Protein AF-A0A8S8Y8D5-F1 (afdb_monomer)

Foldseek 3Di:
DAEEAEQEDADDCVVVVVSVVVSVVVQVVSVVVVYHYDYDYDDDPDPD

pLDDT: mean 79.74, std 13.32, range [41.66, 93.5]

Solvent-accessible surface area (backbone atoms only — not comparable to full-atom values): 3003 Å² total; per-residue (Å²): 135,72,49,82,44,78,47,75,42,67,66,49,52,89,82,39,44,66,65,46,52,52,51,50,54,50,47,54,48,40,43,73,74,57,27,52,70,49,79,46,83,50,66,80,81,82,83,122

Nearest PDB structures (foldseek):
  6nte-assembly2_B  TM=6.219E-01  e=2.096E+00  Synechocystis sp. PCC 6803
  6nte-assembly1_A  TM=6.544E-01  e=3.400E+00  Synechocystis sp. PCC 6803
  4ycs-assembly5_E  TM=4.179E-01  e=2.961E+00  Clostridioides difficile 630

Secondary structure (DSSP, 8-state):
---EEEEEE-S-TTT-HHHHHHHHHHHHHHHHTT-EEEEEE-------

Mean predicted aligned error: 6.62 Å

Radius of gyration: 12.17 Å; Cα contacts (8 Å, |Δi|>4): 53; chains: 1; bounding box: 23×21×34 Å

Sequence (48 aa):
MTKNVFIKFVSDPAHDRIKSIVGLACASQAVNDGHDVSVFRSGGHSTA

Structure (mmCIF, N/CA/C/O backbone):
data_AF-A0A8S8Y8D5-F1
#
_entry.id   AF-A0A8S8Y8D5-F1
#
loop_
_atom_site.group_PDB
_atom_site.id
_atom_site.type_symbol
_atom_site.label_atom_id
_atom_site.label_alt_id
_atom_site.label_comp_id
_atom_site.label_asym_id
_atom_site.label_entity_id
_atom_site.label_seq_id
_atom_site.pdbx_PDB_ins_code
_atom_site.Cartn_x
_atom_site.Cartn_y
_atom_site.Cartn_z
_atom_site.occupancy
_atom_site.B_iso_or_equiv
_atom_site.auth_seq_id
_atom_site.auth_comp_id
_atom_site.auth_asym_id
_atom_site.auth_atom_id
_atom_site.pdbx_PDB_model_num
ATOM 1 N N . MET A 1 1 ? -3.531 10.325 17.360 1.00 61.72 1 MET A N 1
ATOM 2 C CA . MET A 1 1 ? -2.941 11.244 16.361 1.00 61.72 1 MET A CA 1
ATOM 3 C C . MET A 1 1 ? -2.643 10.429 15.113 1.00 61.72 1 MET A C 1
ATOM 5 O O . MET A 1 1 ? -1.597 9.798 15.053 1.00 61.72 1 MET A O 1
ATOM 9 N N . THR A 1 2 ? -3.567 10.373 14.157 1.00 73.62 2 THR A N 1
ATOM 10 C CA . THR A 1 2 ? -3.355 9.644 12.896 1.00 73.62 2 THR A CA 1
ATOM 11 C C . THR A 1 2 ? -2.469 10.483 11.976 1.00 73.62 2 THR A C 1
ATOM 13 O O . THR A 1 2 ? -2.732 11.668 11.777 1.00 73.62 2 THR A O 1
ATOM 16 N N . LYS A 1 3 ? -1.384 9.890 11.474 1.00 83.94 3 LYS A N 1
ATOM 17 C CA . LYS A 1 3 ? -0.450 10.494 10.517 1.00 83.94 3 LYS A CA 1
ATOM 18 C C . LYS A 1 3 ? -0.476 9.681 9.229 1.00 83.94 3 LYS A C 1
ATOM 20 O O . LYS A 1 3 ? -0.722 8.481 9.279 1.00 83.94 3 LYS A O 1
ATOM 25 N N . ASN A 1 4 ? -0.181 10.333 8.109 1.00 85.75 4 ASN A N 1
ATOM 26 C CA . ASN A 1 4 ? 0.001 9.650 6.833 1.00 85.75 4 ASN A CA 1
ATOM 27 C C . ASN A 1 4 ? 1.481 9.297 6.686 1.00 85.75 4 ASN A C 1
ATOM 29 O O . ASN A 1 4 ? 2.336 10.187 6.667 1.00 85.75 4 ASN A O 1
ATOM 33 N N . VAL A 1 5 ? 1.788 8.005 6.619 1.00 87.00 5 VAL A N 1
ATOM 34 C CA . VAL A 1 5 ? 3.153 7.482 6.522 1.00 87.00 5 VAL A CA 1
ATOM 35 C C . VAL A 1 5 ? 3.373 6.943 5.113 1.00 87.00 5 VAL A C 1
ATOM 37 O O . VAL A 1 5 ? 2.689 6.027 4.661 1.00 87.00 5 VAL A O 1
ATOM 40 N N . PHE A 1 6 ? 4.355 7.504 4.410 1.00 83.94 6 PHE A N 1
ATOM 41 C CA . PHE A 1 6 ? 4.722 7.067 3.066 1.00 83.94 6 PHE A CA 1
ATOM 42 C C . PHE A 1 6 ? 6.045 6.304 3.089 1.00 83.94 6 PHE A C 1
ATOM 44 O O . PHE A 1 6 ? 7.075 6.848 3.492 1.00 83.94 6 PHE A O 1
ATOM 51 N N . ILE A 1 7 ? 6.028 5.052 2.631 1.00 82.56 7 ILE A N 1
ATOM 52 C CA . ILE A 1 7 ? 7.208 4.181 2.608 1.00 82.56 7 ILE A CA 1
ATOM 53 C C . ILE A 1 7 ? 7.584 3.905 1.155 1.00 82.56 7 ILE A C 1
ATOM 55 O O . ILE A 1 7 ? 6.854 3.242 0.4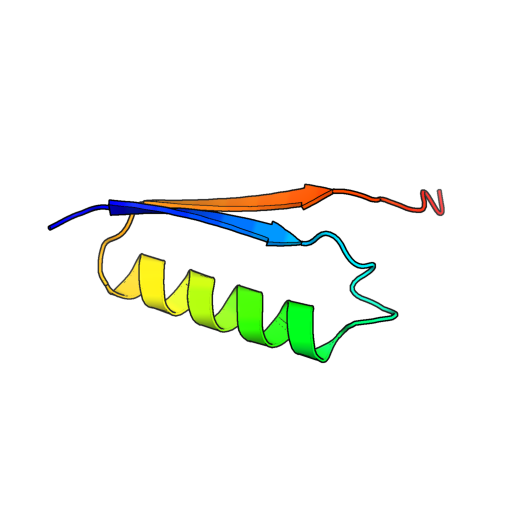16 1.00 82.56 7 ILE A O 1
ATOM 59 N N . LYS A 1 8 ? 8.747 4.422 0.745 1.00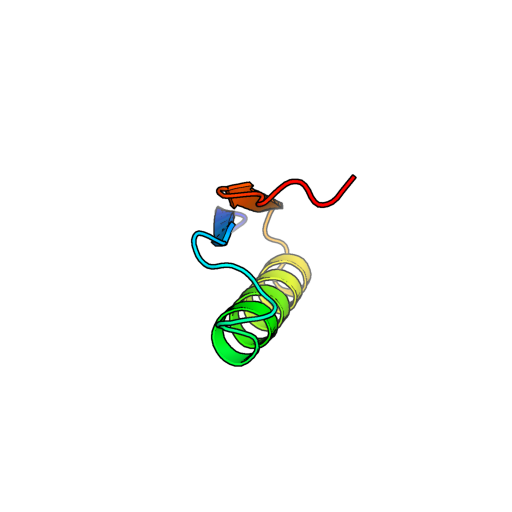 82.75 8 LYS A N 1
ATOM 60 C CA . LYS A 1 8 ? 9.289 4.263 -0.608 1.00 82.75 8 LYS A CA 1
ATOM 61 C C . LYS A 1 8 ? 10.447 3.272 -0.616 1.00 82.75 8 LYS A C 1
ATOM 63 O O . LYS A 1 8 ? 11.515 3.552 -0.071 1.00 82.75 8 LYS A O 1
ATOM 68 N N . PHE A 1 9 ? 10.273 2.163 -1.323 1.00 82.69 9 PHE A N 1
ATOM 69 C CA . PHE A 1 9 ? 11.377 1.268 -1.659 1.00 82.69 9 PHE A CA 1
ATOM 70 C C . PHE A 1 9 ? 12.023 1.737 -2.964 1.00 82.69 9 PHE A C 1
ATOM 72 O O . PHE A 1 9 ? 11.375 1.752 -4.010 1.00 82.69 9 PHE A O 1
ATOM 79 N N . VAL A 1 10 ? 13.279 2.182 -2.868 1.00 75.31 10 VAL A N 1
ATOM 80 C CA . VAL A 1 10 ? 14.080 2.705 -3.995 1.00 75.31 10 VAL A CA 1
ATOM 81 C C . VAL A 1 10 ? 15.065 1.658 -4.531 1.00 75.31 10 VAL A C 1
ATOM 83 O O . VAL A 1 10 ? 15.468 1.733 -5.685 1.00 75.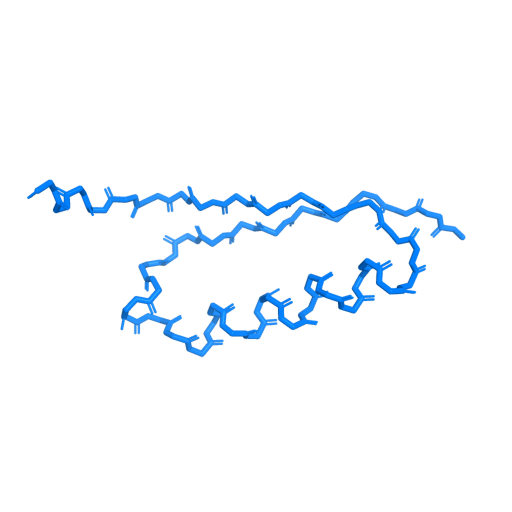31 10 VAL A O 1
ATOM 86 N N . SER A 1 11 ? 15.452 0.688 -3.698 1.00 73.44 11 SER A N 1
ATOM 87 C CA . SER A 1 11 ? 16.344 -0.407 -4.089 1.00 73.44 11 SER A CA 1
ATOM 88 C C . SER A 1 11 ? 15.547 -1.616 -4.565 1.00 73.44 11 SER A C 1
ATOM 90 O O . SER A 1 11 ? 14.429 -1.852 -4.093 1.00 73.44 11 SER A O 1
ATOM 92 N N . ASP A 1 12 ? 16.159 -2.416 -5.437 1.00 79.00 12 ASP A N 1
ATOM 93 C CA . ASP A 1 12 ? 15.623 -3.722 -5.795 1.00 79.00 12 ASP A CA 1
ATOM 94 C C . ASP A 1 12 ? 15.592 -4.636 -4.552 1.00 79.00 12 ASP A C 1
ATOM 96 O O . ASP A 1 12 ? 16.614 -4.794 -3.872 1.00 79.00 12 ASP A O 1
ATOM 100 N N . PRO A 1 13 ? 14.438 -5.235 -4.217 1.00 73.06 13 PRO A N 1
ATOM 101 C CA . PRO A 1 13 ? 14.307 -6.045 -3.018 1.00 73.06 13 PRO A CA 1
ATOM 102 C C . PRO A 1 13 ? 15.131 -7.333 -3.065 1.00 73.06 13 PRO A C 1
ATOM 104 O O . PRO A 1 13 ? 15.393 -7.880 -2.000 1.00 73.06 13 PRO A O 1
ATOM 107 N N . ALA A 1 14 ? 15.557 -7.825 -4.235 1.00 79.50 14 ALA A N 1
ATOM 108 C CA . ALA A 1 14 ? 16.462 -8.970 -4.320 1.00 79.50 14 ALA A CA 1
ATOM 109 C C . ALA A 1 14 ? 17.899 -8.585 -3.938 1.00 79.50 14 ALA A C 1
ATOM 111 O O . ALA A 1 14 ? 18.603 -9.398 -3.335 1.00 79.50 14 ALA A O 1
ATOM 112 N N . HIS A 1 15 ? 18.306 -7.343 -4.220 1.00 81.38 15 HIS A N 1
ATOM 113 C CA . HIS A 1 15 ? 19.616 -6.813 -3.837 1.00 81.38 15 HIS A CA 1
ATOM 114 C C . HIS A 1 15 ? 19.643 -6.329 -2.377 1.00 81.38 15 HIS A C 1
ATOM 116 O O . HIS A 1 15 ? 20.570 -6.636 -1.633 1.00 81.38 15 HIS A O 1
ATOM 122 N N . ASP A 1 16 ? 18.582 -5.652 -1.929 1.00 81.31 16 ASP A N 1
ATOM 123 C CA . ASP A 1 16 ? 18.462 -5.058 -0.592 1.00 81.31 16 ASP A CA 1
A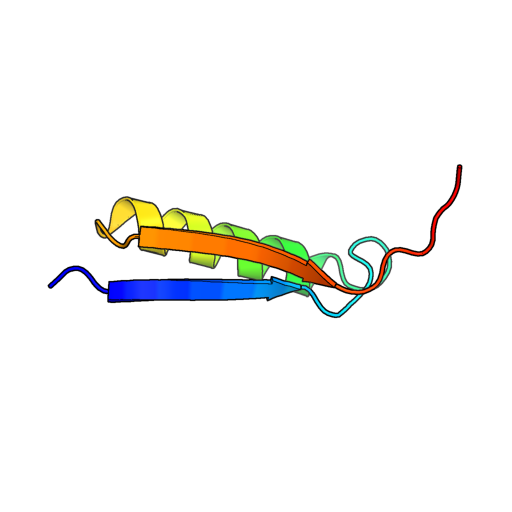TOM 124 C C . ASP A 1 16 ? 17.288 -5.669 0.195 1.00 81.31 1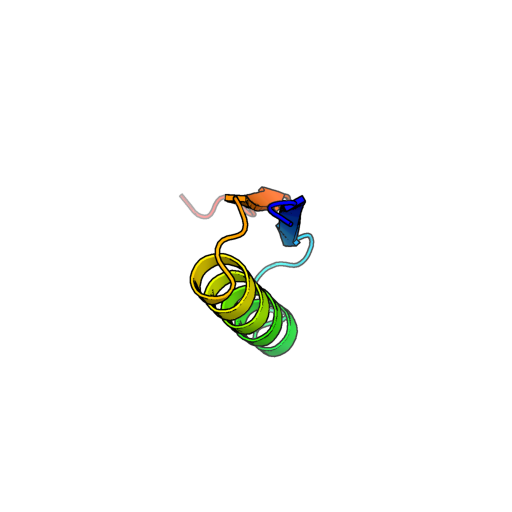6 ASP A C 1
ATOM 126 O O . ASP A 1 16 ? 16.326 -4.999 0.605 1.00 81.31 16 ASP A O 1
ATOM 130 N N . ARG A 1 17 ? 17.373 -6.983 0.438 1.00 82.31 17 ARG A N 1
ATOM 131 C CA . ARG A 1 17 ? 16.341 -7.737 1.173 1.00 82.31 17 ARG A CA 1
ATOM 132 C C . ARG A 1 17 ? 16.099 -7.192 2.576 1.00 82.31 17 ARG A C 1
ATOM 134 O O . ARG A 1 17 ? 14.950 -7.022 2.970 1.00 82.31 17 ARG A O 1
ATOM 141 N N . ILE A 1 18 ? 17.162 -6.865 3.314 1.00 88.25 18 ILE A N 1
ATOM 142 C CA . ILE A 1 18 ? 17.049 -6.373 4.697 1.00 88.25 18 ILE A CA 1
ATOM 143 C C . ILE A 1 18 ? 16.292 -5.044 4.736 1.00 88.25 18 ILE A C 1
ATOM 145 O O . ILE A 1 18 ? 15.353 -4.895 5.514 1.00 88.25 18 ILE A O 1
ATOM 149 N N . LYS A 1 19 ? 16.635 -4.100 3.851 1.00 81.94 19 LYS A N 1
ATOM 150 C CA . LYS A 1 19 ? 15.959 -2.797 3.764 1.00 81.94 19 LYS A CA 1
ATOM 151 C C . LYS A 1 19 ? 14.474 -2.958 3.434 1.00 81.94 19 LYS A C 1
ATOM 153 O O . LYS A 1 19 ? 13.640 -2.243 3.986 1.00 81.94 19 LYS A O 1
ATOM 158 N N . SER A 1 20 ? 14.155 -3.932 2.584 1.00 84.81 20 SER A N 1
ATOM 159 C CA . SER A 1 20 ? 12.781 -4.271 2.211 1.00 84.81 20 SER A CA 1
ATOM 160 C C . SER A 1 20 ? 11.989 -4.857 3.384 1.00 84.81 20 SER A C 1
ATOM 162 O O . SER A 1 20 ? 10.887 -4.397 3.671 1.00 84.81 20 SER A O 1
ATOM 164 N N . ILE A 1 21 ? 12.573 -5.815 4.110 1.00 89.12 21 ILE A N 1
ATOM 165 C CA . ILE A 1 21 ? 11.948 -6.459 5.276 1.00 89.12 21 ILE A CA 1
ATOM 166 C C . ILE A 1 21 ? 11.722 -5.446 6.402 1.00 89.12 21 ILE A C 1
ATOM 168 O O . ILE A 1 21 ? 10.617 -5.352 6.931 1.00 89.12 21 ILE A O 1
ATOM 172 N N . VAL A 1 22 ? 12.740 -4.650 6.742 1.00 90.00 22 VAL A N 1
ATOM 173 C CA . VAL A 1 22 ? 12.642 -3.635 7.802 1.00 90.00 22 VAL A CA 1
ATOM 174 C C . VAL A 1 22 ? 11.618 -2.563 7.435 1.00 90.00 22 VAL A C 1
ATOM 176 O O . VAL A 1 22 ? 10.802 -2.185 8.274 1.00 90.00 22 VAL A O 1
ATOM 179 N N . GLY A 1 23 ? 11.602 -2.108 6.178 1.00 88.50 23 GLY A N 1
ATOM 180 C CA . GLY A 1 23 ? 10.601 -1.148 5.719 1.00 88.50 23 GLY A CA 1
ATOM 181 C C . GLY A 1 23 ? 9.176 -1.698 5.810 1.00 88.50 23 GLY A C 1
ATOM 182 O O . GLY A 1 23 ? 8.274 -0.969 6.215 1.00 88.50 23 GLY A O 1
ATOM 183 N N . LEU A 1 24 ? 8.970 -2.985 5.509 1.00 88.62 24 LEU A N 1
ATOM 184 C CA . LEU A 1 24 ? 7.660 -3.628 5.621 1.00 88.62 24 LEU A CA 1
ATOM 185 C C . LEU A 1 24 ? 7.230 -3.800 7.088 1.00 88.62 24 LEU A C 1
ATOM 187 O O . LEU A 1 24 ? 6.080 -3.534 7.421 1.00 88.62 24 LEU A O 1
ATOM 191 N N . ALA A 1 25 ? 8.155 -4.178 7.974 1.00 91.56 25 ALA A N 1
ATOM 192 C CA . ALA A 1 25 ? 7.893 -4.292 9.411 1.00 91.56 25 ALA A CA 1
ATOM 193 C C . ALA A 1 25 ? 7.580 -2.931 10.062 1.00 91.56 25 ALA A C 1
ATOM 195 O O . ALA A 1 25 ? 6.792 -2.837 11.003 1.00 91.56 25 ALA A O 1
ATOM 196 N N . CYS A 1 26 ? 8.190 -1.854 9.565 1.00 89.56 26 CYS A N 1
ATOM 197 C CA . CYS A 1 26 ? 7.872 -0.497 9.998 1.00 89.56 26 CYS A CA 1
ATOM 198 C C . CYS A 1 26 ? 6.492 -0.059 9.474 1.00 89.56 26 CYS A C 1
ATOM 200 O O . CYS A 1 26 ? 5.707 0.515 10.226 1.00 89.56 26 CYS A O 1
ATOM 202 N N . ALA A 1 27 ? 6.151 -0.426 8.230 1.00 90.44 27 ALA A N 1
ATOM 203 C CA . ALA A 1 27 ? 4.820 -0.219 7.658 1.00 90.44 27 ALA A CA 1
ATOM 204 C C . ALA A 1 27 ? 3.728 -0.902 8.489 1.00 90.44 27 ALA A C 1
ATOM 206 O O . ALA A 1 27 ? 2.742 -0.265 8.852 1.00 90.44 27 ALA A O 1
ATOM 207 N N . SER A 1 28 ? 3.919 -2.181 8.831 1.00 90.88 28 SER A N 1
ATOM 208 C CA . SER A 1 28 ? 2.942 -2.947 9.608 1.00 90.88 28 SER A CA 1
ATOM 209 C C . SER A 1 28 ? 2.736 -2.368 11.003 1.00 90.88 28 SER A C 1
ATOM 211 O O . SER A 1 28 ? 1.608 -2.319 11.484 1.00 90.88 28 SER A O 1
ATOM 213 N N . GLN A 1 29 ? 3.807 -1.889 11.642 1.00 92.12 29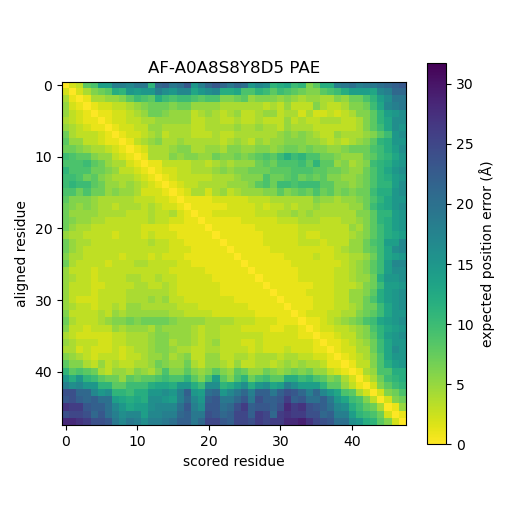 GLN A N 1
ATOM 214 C CA . GLN A 1 29 ? 3.699 -1.224 12.939 1.00 92.12 29 GLN A CA 1
ATOM 215 C C . GLN A 1 29 ? 2.944 0.101 12.839 1.00 92.12 29 GLN A C 1
ATOM 217 O O . GLN A 1 29 ? 2.078 0.353 13.667 1.00 92.12 29 GLN A O 1
ATOM 222 N N . ALA A 1 30 ? 3.204 0.911 11.810 1.00 89.94 30 ALA A N 1
ATOM 223 C CA . ALA A 1 30 ? 2.483 2.163 11.603 1.00 89.94 30 ALA A CA 1
ATOM 224 C C . ALA A 1 30 ? 0.975 1.936 11.378 1.00 89.94 30 ALA A C 1
ATOM 226 O O . ALA A 1 30 ? 0.164 2.645 11.966 1.00 89.94 30 ALA A O 1
ATOM 227 N N . VAL A 1 31 ? 0.588 0.908 10.611 1.00 90.94 31 VAL A N 1
ATOM 228 C CA . VAL A 1 31 ? -0.829 0.516 10.472 1.00 90.94 31 VAL A CA 1
ATOM 229 C C . VAL A 1 31 ? -1.420 0.127 11.829 1.00 90.94 31 VAL A C 1
ATOM 231 O O . VAL A 1 31 ? -2.516 0.565 12.172 1.00 90.94 31 VAL A O 1
ATOM 234 N N . ASN A 1 32 ? -0.691 -0.666 12.620 1.00 93.50 32 ASN A N 1
ATOM 235 C CA . ASN A 1 32 ? -1.156 -1.120 13.930 1.00 93.50 32 ASN A CA 1
ATOM 236 C C . ASN A 1 32 ? -1.275 0.022 14.958 1.00 93.50 32 ASN A C 1
ATOM 238 O O . ASN A 1 32 ? -2.125 -0.040 15.839 1.00 93.50 32 ASN A O 1
ATOM 242 N N . ASP A 1 33 ? -0.468 1.078 14.820 1.00 91.06 33 ASP A N 1
ATOM 243 C CA . ASP A 1 33 ? -0.573 2.319 15.605 1.00 91.06 33 ASP A CA 1
ATOM 244 C C . ASP A 1 33 ? -1.744 3.222 15.143 1.00 91.06 33 ASP A C 1
ATOM 246 O O . ASP A 1 33 ? -1.992 4.293 15.698 1.00 91.06 33 ASP A O 1
ATOM 250 N N . GLY A 1 34 ? -2.501 2.797 14.123 1.00 90.56 34 GLY A N 1
ATOM 251 C CA . GLY A 1 34 ? -3.651 3.528 13.589 1.00 90.56 34 GLY A CA 1
ATOM 252 C C . GLY A 1 34 ? -3.271 4.655 12.624 1.00 90.56 34 GLY A C 1
ATOM 253 O O . GLY A 1 34 ? -3.996 5.651 12.518 1.00 90.56 34 GLY A O 1
ATOM 254 N N . HIS A 1 35 ? -2.120 4.543 11.954 1.00 90.19 35 HIS A N 1
ATOM 255 C CA . HIS A 1 35 ? -1.699 5.448 10.884 1.00 90.19 35 HIS A CA 1
ATOM 256 C C . HIS A 1 35 ? -2.176 4.970 9.510 1.00 90.19 35 HIS A C 1
ATOM 258 O O . HIS A 1 35 ? -2.290 3.772 9.255 1.00 90.19 35 HIS A O 1
ATOM 264 N N . ASP A 1 36 ? -2.405 5.922 8.607 1.00 89.62 36 ASP A N 1
ATOM 265 C CA . ASP A 1 36 ? -2.669 5.631 7.199 1.00 89.62 36 ASP A CA 1
ATOM 266 C C . ASP A 1 36 ? -1.327 5.433 6.486 1.00 89.62 36 ASP A C 1
ATOM 268 O O . ASP A 1 36 ? -0.456 6.308 6.529 1.00 89.62 36 ASP A O 1
ATOM 272 N N . VAL A 1 37 ? -1.113 4.254 5.900 1.00 88.19 37 VAL A N 1
ATOM 273 C CA . VAL A 1 37 ? 0.190 3.860 5.349 1.00 88.19 37 VAL A CA 1
ATOM 274 C C . VAL A 1 37 ? 0.068 3.560 3.864 1.00 88.19 37 VAL A C 1
ATOM 276 O O . VAL A 1 37 ? -0.685 2.679 3.458 1.00 88.19 37 VAL A O 1
ATOM 279 N N . SER A 1 38 ? 0.888 4.230 3.054 1.00 88.31 38 SER A N 1
ATOM 280 C CA . SER A 1 38 ? 1.002 3.971 1.618 1.00 88.31 38 SER A CA 1
ATOM 281 C C . SER A 1 38 ? 2.412 3.501 1.269 1.00 88.31 38 SER A C 1
ATOM 283 O O . SER A 1 38 ? 3.402 4.179 1.557 1.00 88.31 38 SER A O 1
ATOM 285 N N . VAL A 1 39 ? 2.506 2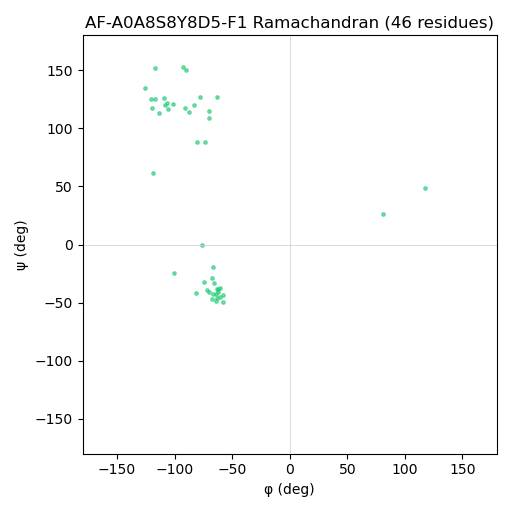.343 0.613 1.00 82.81 39 VAL A N 1
ATOM 286 C CA . VAL A 1 39 ? 3.775 1.717 0.219 1.00 82.81 39 VAL A CA 1
ATOM 287 C C . VAL A 1 39 ? 3.950 1.804 -1.295 1.00 82.81 39 VAL A C 1
ATOM 289 O O . VAL A 1 39 ? 3.095 1.347 -2.048 1.00 82.81 39 VAL A O 1
ATOM 292 N N . PHE A 1 40 ? 5.078 2.354 -1.749 1.00 81.94 40 PHE A N 1
ATOM 293 C CA . PHE A 1 40 ? 5.398 2.485 -3.172 1.00 81.94 40 PHE A CA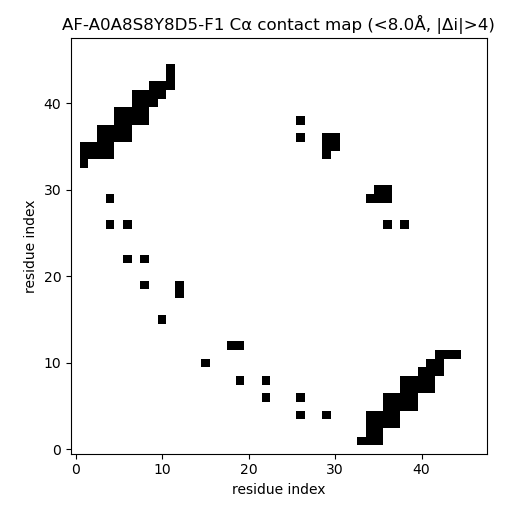 1
ATOM 294 C C . PHE A 1 40 ? 6.755 1.860 -3.504 1.00 81.94 40 PHE A C 1
ATOM 296 O O . PHE A 1 40 ? 7.759 2.107 -2.829 1.00 81.94 40 PHE A O 1
ATOM 303 N N . ARG A 1 41 ? 6.802 1.083 -4.590 1.00 66.50 41 ARG A N 1
ATOM 304 C CA . ARG A 1 41 ? 8.039 0.538 -5.161 1.00 66.50 41 ARG A CA 1
ATOM 305 C C . ARG A 1 41 ? 8.432 1.374 -6.375 1.00 66.50 41 ARG A C 1
ATOM 307 O O . ARG A 1 41 ? 7.681 1.447 -7.339 1.00 66.50 41 ARG A O 1
ATOM 314 N N . SER A 1 42 ? 9.618 1.970 -6.344 1.00 68.31 42 SER A N 1
ATOM 315 C CA . SER A 1 42 ? 10.162 2.766 -7.445 1.00 68.31 42 SER A CA 1
ATOM 316 C C . SER A 1 42 ? 11.468 2.133 -7.910 1.00 68.31 42 SER A C 1
ATOM 318 O O . SER A 1 42 ? 12.412 2.101 -7.130 1.00 68.31 42 SER A O 1
ATOM 320 N N . GLY A 1 43 ? 11.530 1.669 -9.162 1.00 61.09 43 GLY A N 1
ATOM 321 C CA . GLY A 1 43 ? 12.742 1.067 -9.743 1.00 61.09 43 GLY A CA 1
ATOM 322 C C . GLY A 1 43 ? 12.587 -0.399 -10.151 1.00 61.09 43 GLY A C 1
ATOM 323 O O . GLY A 1 43 ? 13.414 -1.227 -9.792 1.00 61.09 43 GLY A O 1
ATOM 324 N N . GLY A 1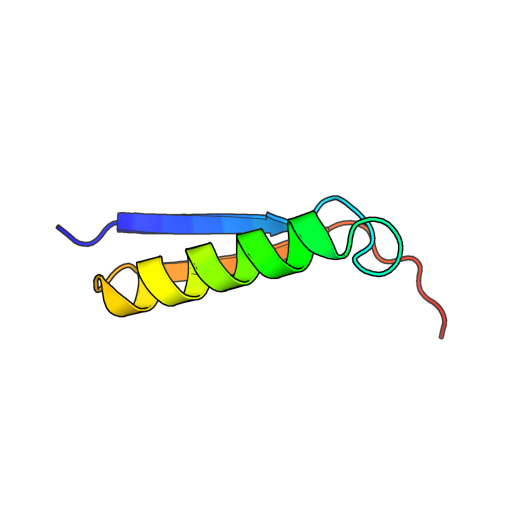 44 ? 11.520 -0.741 -10.880 1.00 52.19 44 GLY A N 1
ATOM 325 C CA . GLY A 1 44 ? 11.378 -2.080 -11.448 1.00 52.19 44 GLY A CA 1
ATOM 326 C C . GLY A 1 44 ? 12.381 -2.313 -12.579 1.00 52.19 44 GLY A C 1
ATOM 327 O O . GLY A 1 44 ? 12.263 -1.697 -13.635 1.00 52.19 44 GLY A O 1
ATOM 328 N N . HIS A 1 45 ? 13.323 -3.239 -12.389 1.00 46.91 45 HIS A N 1
ATOM 329 C CA . HIS A 1 45 ? 13.799 -4.042 -13.508 1.00 46.91 45 HIS A CA 1
ATOM 330 C C . HIS A 1 45 ? 12.646 -4.979 -13.888 1.00 46.91 45 HIS A C 1
ATOM 332 O O . HIS A 1 45 ? 12.256 -5.859 -13.123 1.00 46.91 45 HIS A O 1
ATOM 338 N N . SER A 1 46 ? 12.036 -4.707 -15.038 1.00 51.56 46 SER A N 1
ATOM 339 C CA . SER A 1 46 ? 10.997 -5.537 -15.634 1.00 51.56 46 SER A CA 1
ATOM 340 C C . SER A 1 46 ? 11.642 -6.796 -16.213 1.00 51.56 46 SER A C 1
ATOM 342 O O . SER A 1 46 ? 11.996 -6.807 -17.386 1.00 51.56 46 SER A O 1
ATOM 344 N N . THR A 1 47 ? 11.791 -7.863 -15.429 1.00 47.38 47 THR A N 1
ATOM 345 C CA . THR A 1 47 ? 11.775 -9.210 -16.021 1.00 47.38 47 THR A CA 1
ATOM 346 C C . THR A 1 47 ? 10.318 -9.583 -16.230 1.00 47.38 47 THR A C 1
ATOM 348 O O . THR A 1 47 ? 9.657 -10.082 -15.316 1.00 47.38 47 THR A O 1
ATOM 351 N N . ALA A 1 48 ? 9.824 -9.198 -17.408 1.00 41.66 48 ALA A N 1
ATOM 352 C CA . ALA A 1 48 ? 8.760 -9.923 -18.085 1.00 41.66 48 ALA A CA 1
ATOM 353 C C . ALA A 1 48 ? 9.264 -11.324 -18.462 1.00 41.66 48 ALA A C 1
ATOM 355 O O . ALA A 1 48 ? 10.492 -11.455 -18.683 1.00 41.66 48 ALA A O 1
#